Protein AF-A0A3D1PJA9-F1 (afdb_monomer_lite)

Secondary structure (DSSP, 8-state):
--TTTTT--------------EE-SSEEE-SSSPPEEE-S-SEEPPPBTTEEEEEETTEEEEEETTS-EEEEEEEES-HHHHHTT-SEEEEEETTEEEEEETTEEEEEETTTTEEEEEEEEEHHHHHHHHHHS--

Structure (mmCIF, N/CA/C/O backbone):
data_AF-A0A3D1PJA9-F1
#
_entry.id   AF-A0A3D1PJA9-F1
#
loop_
_atom_site.group_PDB
_atom_site.id
_atom_site.type_symbol
_atom_site.label_atom_id
_atom_site.label_alt_id
_atom_site.label_comp_id
_atom_site.label_asym_id
_atom_site.label_entity_id
_atom_site.label_seq_id
_atom_site.pdbx_PDB_ins_code
_atom_site.Cartn_x
_atom_site.Cartn_y
_atom_site.Cartn_z
_atom_site.occupancy
_atom_site.B_iso_or_equiv
_atom_site.auth_seq_id
_atom_site.auth_comp_id
_atom_site.auth_asym_id
_atom_site.auth_atom_id
_atom_site.pdbx_PDB_model_num
ATOM 1 N N . MET A 1 1 ? -8.721 -7.401 -16.645 1.00 40.88 1 MET A N 1
ATOM 2 C CA . MET A 1 1 ? -8.285 -6.393 -15.662 1.00 40.88 1 MET A CA 1
ATOM 3 C C . MET A 1 1 ? -8.198 -5.062 -16.400 1.00 40.88 1 MET A C 1
ATOM 5 O O . MET A 1 1 ? -7.504 -4.973 -17.395 1.00 40.88 1 MET A O 1
ATOM 9 N N . ASN A 1 2 ? -9.025 -4.069 -16.068 1.00 29.03 2 ASN A N 1
ATOM 10 C CA . ASN A 1 2 ? -9.212 -2.916 -16.962 1.00 29.03 2 ASN A CA 1
ATOM 11 C C . ASN A 1 2 ? -8.138 -1.840 -16.690 1.00 29.03 2 ASN A C 1
ATOM 13 O O . ASN A 1 2 ? -8.396 -0.885 -15.961 1.00 29.03 2 ASN A O 1
ATOM 17 N N . MET A 1 3 ? -6.946 -1.991 -17.289 1.00 35.50 3 MET A N 1
ATOM 18 C CA . MET A 1 3 ? -5.776 -1.101 -17.108 1.00 35.50 3 MET A CA 1
ATOM 19 C C . MET A 1 3 ? -6.031 0.356 -17.533 1.00 35.50 3 MET A C 1
ATOM 21 O O . MET A 1 3 ? -5.228 1.245 -17.265 1.00 35.50 3 MET A O 1
ATOM 25 N N . SER A 1 4 ? -7.167 0.624 -18.179 1.00 41.53 4 SER A N 1
ATOM 26 C CA . SER A 1 4 ? -7.608 1.957 -18.591 1.00 41.53 4 SER A CA 1
ATOM 27 C C . SER A 1 4 ? -7.846 2.926 -17.420 1.00 41.53 4 SER A C 1
ATOM 29 O O . SER A 1 4 ? -7.789 4.142 -17.623 1.00 41.53 4 SER A O 1
ATOM 31 N N . ARG A 1 5 ? -8.059 2.430 -16.189 1.00 39.53 5 ARG A N 1
ATOM 32 C CA . ARG A 1 5 ? -8.140 3.285 -14.986 1.00 39.53 5 ARG A CA 1
ATOM 33 C C . ARG A 1 5 ? -6.781 3.860 -14.577 1.00 39.53 5 ARG A C 1
ATOM 35 O O . ARG A 1 5 ? -6.721 5.061 -14.336 1.00 39.53 5 ARG A O 1
ATOM 42 N N . LEU A 1 6 ? -5.715 3.060 -14.661 1.00 40.00 6 LEU A N 1
ATOM 43 C CA . LEU A 1 6 ? -4.335 3.462 -14.337 1.00 40.00 6 LEU A CA 1
ATOM 44 C C . LEU A 1 6 ? -3.770 4.535 -15.290 1.00 40.00 6 LEU A C 1
ATOM 46 O O . LEU A 1 6 ? -2.761 5.174 -15.015 1.00 40.00 6 LEU A O 1
ATOM 50 N N . THR A 1 7 ? -4.391 4.738 -16.458 1.00 33.28 7 THR A N 1
ATOM 51 C CA . THR A 1 7 ? -3.926 5.720 -17.454 1.00 33.28 7 THR A CA 1
ATOM 52 C C . THR A 1 7 ? -4.602 7.092 -17.362 1.00 33.28 7 THR A C 1
ATOM 54 O O . THR A 1 7 ? -4.177 8.021 -18.049 1.00 33.28 7 THR A O 1
ATOM 57 N N . ASN A 1 8 ? -5.635 7.258 -16.528 1.00 33.97 8 ASN A N 1
ATOM 58 C CA . ASN A 1 8 ? -6.446 8.480 -16.467 1.00 33.97 8 ASN A CA 1
ATOM 59 C C . ASN A 1 8 ? -6.126 9.343 -15.229 1.00 33.97 8 ASN A C 1
ATOM 61 O O . ASN A 1 8 ? -6.963 9.543 -14.356 1.00 33.97 8 ASN A O 1
ATOM 65 N N . PHE A 1 9 ? -4.931 9.939 -15.212 1.00 34.75 9 PHE A N 1
ATOM 66 C CA . PHE A 1 9 ? -4.403 10.846 -14.172 1.00 34.75 9 PHE A CA 1
ATOM 67 C C . PHE A 1 9 ? -5.116 12.215 -14.018 1.00 34.75 9 PHE A C 1
ATOM 69 O O . PHE A 1 9 ? -4.587 13.116 -13.369 1.00 34.75 9 PHE A O 1
ATOM 76 N N . ASN A 1 10 ? -6.308 12.418 -14.589 1.00 33.12 10 ASN A N 1
ATOM 77 C CA . ASN A 1 10 ? -6.982 13.721 -14.562 1.00 33.12 10 ASN A CA 1
ATOM 78 C C . ASN A 1 10 ? -8.215 13.719 -13.651 1.00 33.12 10 ASN A C 1
ATOM 80 O O . ASN A 1 10 ? -9.308 13.311 -14.047 1.00 33.12 10 ASN A O 1
ATOM 84 N N . ASN A 1 11 ? -8.014 14.247 -12.439 1.00 38.25 11 ASN A N 1
ATOM 85 C CA . ASN A 1 11 ? -9.040 14.585 -11.455 1.00 38.25 11 ASN A CA 1
ATOM 86 C C . ASN A 1 11 ? -10.203 15.364 -12.091 1.00 38.25 11 ASN A C 1
ATOM 88 O O . ASN A 1 11 ? -10.056 16.524 -12.481 1.00 38.25 11 ASN A O 1
ATOM 92 N N . LYS A 1 12 ? -11.390 14.755 -12.114 1.00 43.69 12 LYS A N 1
ATOM 93 C CA . LYS A 1 12 ? -12.660 15.480 -12.125 1.00 43.69 12 LYS A CA 1
ATOM 94 C C . LYS A 1 12 ? -13.221 15.440 -10.713 1.00 43.69 12 LYS A C 1
ATOM 96 O O . LYS A 1 12 ? -13.622 14.377 -10.267 1.00 43.69 12 LYS A O 1
ATOM 101 N N . GLU A 1 13 ? -13.211 16.593 -10.049 1.00 41.94 13 GLU A N 1
ATOM 102 C CA . GLU A 1 13 ? -14.355 17.210 -9.354 1.00 41.94 13 GLU A CA 1
ATOM 103 C C . GLU A 1 13 ? -13.856 18.275 -8.364 1.00 41.94 13 GLU A C 1
ATOM 105 O O . GLU A 1 13 ? -13.008 18.034 -7.510 1.00 41.94 13 GLU A O 1
ATOM 110 N N . GLY A 1 14 ? -14.363 19.499 -8.532 1.00 39.00 14 GLY A N 1
ATOM 111 C CA . GLY A 1 14 ? -13.912 20.728 -7.873 1.00 39.00 14 GLY A CA 1
ATOM 112 C C . GLY A 1 14 ? -14.362 20.908 -6.422 1.00 39.00 14 GLY A C 1
ATOM 113 O O . GLY A 1 14 ? -14.641 22.036 -6.025 1.00 39.00 14 GLY A O 1
ATOM 114 N N . ASN A 1 15 ? -14.412 19.843 -5.624 1.00 39.16 15 ASN A N 1
ATOM 115 C CA . ASN A 1 15 ? -14.509 19.978 -4.173 1.00 39.16 15 ASN A CA 1
ATOM 116 C C . ASN A 1 15 ? -13.089 20.051 -3.613 1.00 39.16 15 ASN A C 1
ATOM 118 O O . ASN A 1 15 ? -12.363 19.057 -3.624 1.00 39.16 15 ASN A O 1
ATOM 122 N N . LYS A 1 16 ? -12.669 21.231 -3.135 1.00 45.44 16 LYS A N 1
ATOM 123 C CA . LYS A 1 16 ? -11.441 21.340 -2.337 1.00 45.44 16 LYS A CA 1
ATOM 124 C C . LYS A 1 16 ? -11.597 20.411 -1.134 1.00 45.44 16 LYS A C 1
ATOM 126 O O . LYS A 1 16 ? -12.406 20.678 -0.250 1.00 45.44 16 LYS A O 1
ATOM 131 N N . MET A 1 17 ? -10.868 19.296 -1.146 1.00 44.62 17 MET A N 1
ATOM 132 C CA . MET A 1 17 ? -10.814 18.385 -0.008 1.00 44.62 17 MET A CA 1
ATOM 133 C C . MET A 1 17 ? -10.268 19.151 1.205 1.00 44.62 17 MET A C 1
ATOM 135 O O . MET A 1 17 ? -9.337 19.941 1.024 1.00 44.62 17 MET A O 1
ATOM 139 N N . PRO A 1 18 ? -10.818 18.940 2.412 1.00 53.22 18 PRO A N 1
ATOM 140 C CA . PRO A 1 18 ? -10.305 19.583 3.616 1.00 53.22 18 PRO A CA 1
ATOM 141 C C . PRO A 1 18 ? -8.821 19.240 3.838 1.00 53.22 18 PRO A C 1
ATOM 143 O O . PRO A 1 18 ? -8.377 18.122 3.551 1.00 53.22 18 PRO A O 1
ATOM 146 N N . GLU A 1 19 ? -8.045 20.220 4.302 1.00 53.66 19 GLU A N 1
ATOM 147 C CA . GLU A 1 19 ? -6.602 20.093 4.519 1.00 53.66 19 GLU A CA 1
ATOM 148 C C . GLU A 1 19 ? -6.313 19.476 5.887 1.00 53.66 19 GLU A C 1
ATOM 150 O O . GLU A 1 19 ? -6.450 20.123 6.918 1.00 53.66 19 GLU A O 1
ATOM 155 N N . ILE A 1 20 ? -5.862 18.221 5.912 1.00 55.88 20 ILE A N 1
ATOM 156 C CA . ILE A 1 20 ? -5.534 17.557 7.177 1.00 55.88 20 ILE A CA 1
ATOM 157 C C . ILE A 1 20 ? -4.340 18.229 7.846 1.00 55.88 20 ILE A C 1
ATOM 159 O O . ILE A 1 20 ? -3.249 18.279 7.281 1.00 55.88 20 ILE A O 1
ATOM 163 N N . ILE A 1 21 ? -4.548 18.691 9.079 1.00 54.25 21 ILE A N 1
ATOM 164 C CA . ILE A 1 21 ? -3.536 19.427 9.853 1.00 54.25 21 ILE A CA 1
ATOM 165 C C . ILE A 1 21 ? -2.816 18.518 10.844 1.00 54.25 21 ILE A C 1
ATOM 167 O O . ILE A 1 21 ? -1.666 18.766 11.200 1.00 54.25 21 ILE A O 1
ATOM 171 N N . GLN A 1 22 ? -3.475 17.454 11.305 1.00 55.31 22 GLN A N 1
ATOM 172 C CA . GLN A 1 22 ? -2.894 16.553 12.292 1.00 55.31 22 GLN A CA 1
ATOM 173 C C . GLN A 1 22 ? -3.378 15.120 12.092 1.00 55.31 22 GLN A C 1
ATOM 175 O O . GLN A 1 22 ? -4.570 14.877 11.915 1.00 55.31 22 GLN A O 1
ATOM 180 N N . ILE A 1 23 ? -2.448 14.171 12.186 1.00 60.56 23 ILE A N 1
ATOM 181 C CA . ILE A 1 23 ? -2.735 12.738 12.232 1.00 60.56 23 ILE A CA 1
ATOM 182 C C . ILE A 1 23 ? -2.275 12.226 13.590 1.00 60.56 23 ILE A C 1
ATOM 184 O O . ILE A 1 23 ? -1.148 12.473 14.016 1.00 60.56 23 ILE A O 1
ATOM 188 N N . THR A 1 24 ? -3.159 11.521 14.276 1.00 63.84 24 THR A N 1
ATOM 189 C CA . THR A 1 24 ? -2.828 10.734 15.463 1.00 63.84 24 THR A CA 1
ATOM 190 C C . THR A 1 24 ? -2.946 9.256 15.120 1.00 63.84 24 THR A C 1
ATOM 192 O O . THR A 1 24 ? -3.426 8.896 14.046 1.00 63.84 24 THR A O 1
ATOM 195 N N . LYS A 1 25 ? -2.553 8.383 16.053 1.00 63.22 25 LYS A N 1
ATOM 196 C CA . LYS A 1 25 ? -2.621 6.930 15.862 1.00 63.22 25 LYS A CA 1
ATOM 197 C C . LYS A 1 25 ? -4.011 6.431 15.436 1.00 63.22 25 LYS A C 1
ATOM 199 O O . LYS A 1 25 ? -4.075 5.379 14.824 1.00 63.22 25 LYS A O 1
ATOM 204 N N . LEU A 1 26 ? -5.100 7.140 15.757 1.00 67.94 26 LEU A N 1
ATOM 205 C CA . LEU A 1 26 ? -6.475 6.688 15.491 1.00 67.94 26 LEU A CA 1
ATOM 206 C C . LEU A 1 26 ? -7.432 7.792 15.013 1.00 67.94 26 LEU A C 1
ATOM 208 O O . LEU A 1 26 ? -8.626 7.543 14.897 1.00 67.94 26 LEU A O 1
ATOM 212 N N . ALA A 1 27 ? -6.956 9.005 14.735 1.00 62.38 27 ALA A N 1
ATOM 213 C CA . ALA A 1 27 ? -7.821 10.095 14.284 1.00 62.38 27 ALA A CA 1
ATOM 214 C C . ALA A 1 27 ? -7.083 11.079 13.376 1.00 62.38 27 ALA A C 1
ATOM 216 O O . ALA A 1 27 ? -5.887 11.326 13.562 1.00 62.38 27 ALA A O 1
ATOM 217 N N . ILE A 1 28 ? -7.819 11.675 12.439 1.00 66.38 28 ILE A N 1
ATOM 218 C CA . ILE A 1 28 ? -7.345 12.764 11.576 1.00 66.38 28 ILE A CA 1
ATOM 219 C C . ILE A 1 28 ? -8.093 14.059 11.907 1.00 66.38 28 ILE A C 1
ATOM 221 O O . ILE A 1 28 ? -9.304 14.043 12.134 1.00 66.38 28 ILE A O 1
ATOM 225 N N . ARG A 1 29 ? -7.372 15.183 11.929 1.00 66.56 29 ARG A N 1
ATOM 226 C CA . ARG A 1 29 ? -7.941 16.528 12.069 1.00 66.56 29 ARG A CA 1
ATOM 227 C C . ARG A 1 29 ? -7.985 17.207 10.708 1.00 66.56 29 ARG A C 1
ATOM 229 O O . ARG A 1 29 ? -6.945 17.318 10.064 1.00 66.56 29 ARG A O 1
ATOM 236 N N . LEU A 1 30 ? -9.170 17.652 10.296 1.00 65.19 30 LEU A N 1
ATOM 237 C CA . LEU A 1 30 ? -9.455 18.111 8.932 1.00 65.19 30 LEU A CA 1
ATOM 238 C C . LEU A 1 30 ? -9.179 19.601 8.657 1.00 65.19 30 LEU A C 1
ATOM 240 O O . LEU A 1 30 ? -9.098 19.950 7.487 1.00 65.19 30 LEU A O 1
ATOM 244 N N . ASP A 1 31 ? -9.062 20.456 9.682 1.00 65.06 31 ASP A N 1
ATOM 245 C CA . ASP A 1 31 ? -8.636 21.866 9.579 1.00 65.06 31 ASP A CA 1
ATOM 246 C C . ASP A 1 31 ? -8.258 22.444 10.977 1.00 65.06 31 ASP A C 1
ATOM 248 O O . ASP A 1 31 ? -8.146 21.688 11.949 1.00 65.06 31 ASP A O 1
ATOM 252 N N . GLU A 1 32 ? -7.977 23.755 11.098 1.00 63.56 32 GLU A N 1
ATOM 253 C CA . GLU A 1 32 ? -7.537 24.401 12.359 1.00 63.56 32 GLU A CA 1
ATOM 254 C C . GLU A 1 32 ? -8.672 24.503 13.386 1.00 63.56 32 GLU A C 1
ATOM 256 O O . GLU A 1 32 ? -8.422 24.556 14.590 1.00 63.56 32 GLU A O 1
ATOM 261 N N . THR A 1 33 ? -9.914 24.477 12.908 1.00 64.06 33 THR A N 1
ATOM 262 C CA . THR A 1 33 ? -11.148 24.450 13.701 1.00 64.06 33 THR A CA 1
ATOM 263 C C . THR A 1 33 ? -11.755 23.047 13.813 1.00 64.06 33 THR A C 1
ATOM 265 O O . THR A 1 33 ? -12.710 22.841 14.558 1.00 64.06 33 THR A O 1
ATOM 268 N N . GLY A 1 34 ? -11.215 22.097 13.049 1.00 64.62 34 GLY A N 1
ATOM 269 C CA . GLY A 1 34 ? -11.925 20.915 12.595 1.00 64.62 34 GLY A CA 1
ATOM 270 C C . GLY A 1 34 ? -12.053 19.835 13.652 1.00 64.62 34 GLY A C 1
ATOM 271 O O . GLY A 1 34 ? -11.150 19.603 14.460 1.00 64.62 34 GLY A O 1
ATOM 272 N N . GLU A 1 35 ? -13.179 19.127 13.595 1.00 66.44 35 GLU A N 1
ATOM 273 C CA . GLU A 1 35 ? -13.450 17.974 14.445 1.00 66.44 35 GLU A CA 1
ATOM 274 C C . GLU A 1 35 ? -12.427 16.856 14.204 1.00 66.44 35 GLU A C 1
ATOM 276 O O . GLU A 1 35 ? -12.027 16.559 13.071 1.00 66.44 35 GLU A O 1
ATOM 281 N N . LEU A 1 36 ? -12.007 16.214 15.295 1.00 66.44 36 LEU A N 1
ATOM 282 C CA . LEU A 1 36 ? -11.257 14.968 15.231 1.00 66.44 36 LEU A CA 1
ATOM 283 C C . LEU A 1 36 ? -12.184 13.881 14.694 1.00 66.44 36 LEU A C 1
ATOM 285 O O . LEU A 1 36 ? -13.165 13.520 15.341 1.00 66.44 36 LEU A O 1
ATOM 289 N N . LYS A 1 37 ? -11.853 13.336 13.523 1.00 69.12 37 LYS A N 1
ATOM 290 C CA . LYS A 1 37 ? -12.559 12.180 12.985 1.00 69.12 37 LYS A CA 1
ATOM 291 C C . LYS A 1 37 ? -11.825 10.914 13.389 1.00 69.12 37 LYS A C 1
ATOM 293 O O . LYS A 1 37 ? -10.692 10.694 12.953 1.00 69.12 37 LYS A O 1
ATOM 298 N N . GLU A 1 38 ? -12.481 10.092 14.203 1.00 71.69 38 GLU A N 1
ATOM 299 C CA . GLU A 1 38 ? -11.993 8.754 14.524 1.00 71.69 38 GLU A CA 1
ATOM 300 C C . GLU A 1 38 ? -11.887 7.914 13.251 1.00 71.69 38 GLU A C 1
ATOM 302 O O . GLU A 1 38 ? -12.782 7.885 12.398 1.00 71.69 38 GLU A O 1
ATOM 307 N N . LEU A 1 39 ? -10.753 7.241 13.118 1.00 74.75 39 LEU A N 1
ATOM 308 C CA . LEU A 1 39 ? -10.517 6.277 12.066 1.00 74.75 39 LEU A CA 1
ATOM 309 C C . LEU A 1 39 ? -11.134 4.938 12.480 1.00 74.75 39 LEU A C 1
ATOM 311 O O . LEU A 1 39 ? -11.019 4.537 13.636 1.00 74.75 39 LEU A O 1
ATOM 315 N N . PRO A 1 40 ? -11.739 4.187 11.547 1.00 80.88 40 PRO A N 1
ATOM 316 C CA . PRO A 1 40 ? -12.416 2.931 11.859 1.00 80.88 40 PRO A CA 1
ATOM 317 C C . PRO A 1 40 ? -11.449 1.759 12.127 1.00 80.88 40 PRO A C 1
ATOM 319 O O . PRO A 1 40 ? -11.865 0.604 11.986 1.00 80.88 40 PRO A O 1
ATOM 322 N N . TYR A 1 41 ? -10.188 2.038 12.468 1.00 85.56 41 TYR A N 1
ATOM 323 C CA . TYR A 1 41 ? -9.084 1.085 12.612 1.00 85.56 41 TYR A CA 1
ATOM 324 C C . TYR A 1 41 ? -8.730 0.873 14.088 1.00 85.56 41 TYR A C 1
ATOM 326 O O . TYR A 1 41 ? -8.945 1.749 14.915 1.00 85.56 41 TYR A O 1
ATOM 334 N N . GLU A 1 42 ? -8.168 -0.285 14.421 1.00 88.19 42 GLU A N 1
ATOM 335 C CA . GLU A 1 42 ? -7.686 -0.599 15.775 1.00 88.19 42 GLU A CA 1
ATOM 336 C C . GLU A 1 42 ? -6.242 -0.137 15.986 1.00 88.19 42 GLU A C 1
ATOM 338 O O . GLU A 1 42 ? -5.831 0.192 17.101 1.00 88.19 42 GLU A O 1
ATOM 343 N N . TYR A 1 43 ? -5.457 -0.113 14.910 1.00 84.31 43 TYR A N 1
ATOM 344 C CA . TYR A 1 43 ? -4.091 0.381 14.925 1.00 84.31 43 TYR A CA 1
ATOM 345 C C . TYR A 1 43 ? -3.691 0.970 13.576 1.00 84.31 43 TYR A C 1
ATOM 347 O O . TYR A 1 43 ? -4.228 0.621 12.523 1.00 84.31 43 TYR A O 1
ATOM 355 N N . VAL A 1 44 ? -2.698 1.850 13.640 1.00 86.56 44 VAL A N 1
ATOM 356 C CA . VAL A 1 44 ? -2.037 2.475 12.498 1.00 86.56 44 VAL A CA 1
ATOM 357 C C . VAL A 1 44 ? -0.534 2.400 12.755 1.00 86.56 44 VAL A C 1
ATOM 359 O O . VAL A 1 44 ? -0.084 2.680 13.872 1.00 86.56 44 VAL A O 1
ATOM 362 N N . TYR A 1 45 ? 0.218 1.964 11.749 1.00 85.94 45 TYR A N 1
ATOM 363 C CA . TYR A 1 45 ? 1.678 1.959 11.759 1.00 85.94 45 TYR A CA 1
ATOM 364 C C . TYR A 1 45 ? 2.238 3.365 11.503 1.00 85.94 45 TYR A C 1
ATOM 366 O O . TYR A 1 45 ? 1.517 4.308 11.167 1.00 85.94 45 TYR A O 1
ATOM 374 N N . GLU A 1 46 ? 3.547 3.525 11.670 1.00 85.12 46 GLU A N 1
ATOM 375 C CA . GLU A 1 46 ? 4.227 4.757 11.276 1.00 85.12 46 GLU A CA 1
ATOM 376 C C . GLU A 1 46 ? 4.170 4.947 9.757 1.00 85.12 46 GLU A C 1
ATOM 378 O O . GLU A 1 46 ? 4.122 3.985 8.990 1.00 85.12 46 GLU A O 1
ATOM 383 N N . PHE A 1 47 ? 4.165 6.203 9.318 1.00 85.69 47 PHE A N 1
ATOM 384 C CA . PHE A 1 47 ? 4.210 6.509 7.895 1.00 85.69 47 PHE A CA 1
ATOM 385 C C . PHE A 1 47 ? 5.559 6.125 7.296 1.00 85.69 47 PHE A C 1
ATOM 387 O O . PHE A 1 47 ? 6.615 6.419 7.858 1.00 85.69 47 PHE A O 1
ATOM 394 N N . HIS A 1 48 ? 5.502 5.520 6.117 1.00 86.69 48 HIS A N 1
ATOM 395 C CA . HIS A 1 48 ? 6.650 5.222 5.282 1.00 86.69 48 HIS A CA 1
ATOM 396 C C . HIS A 1 48 ? 6.436 5.892 3.921 1.00 86.69 48 HIS A C 1
ATOM 398 O O . HIS A 1 48 ? 5.502 5.561 3.191 1.00 86.69 48 HIS A O 1
ATOM 404 N N . GLY A 1 49 ? 7.236 6.929 3.658 1.00 87.56 49 GLY A N 1
ATOM 405 C CA . GLY A 1 49 ? 7.022 7.879 2.564 1.00 87.56 49 GLY A CA 1
ATOM 406 C C . GLY A 1 49 ? 5.594 8.422 2.527 1.00 87.56 49 GLY A C 1
ATOM 407 O O . GLY A 1 49 ? 5.210 9.191 3.409 1.00 87.56 49 GLY A O 1
ATOM 408 N N . ASN A 1 50 ? 4.811 8.059 1.508 1.00 89.81 50 ASN A N 1
ATOM 409 C CA . ASN A 1 50 ? 3.461 8.600 1.309 1.00 89.81 50 ASN A CA 1
ATOM 410 C C . ASN A 1 50 ? 2.307 7.737 1.859 1.00 89.81 50 ASN A C 1
ATOM 412 O O . ASN A 1 50 ? 1.147 8.154 1.752 1.00 89.81 50 ASN A O 1
ATOM 416 N N . PHE A 1 51 ? 2.594 6.574 2.449 1.00 91.25 51 PHE A N 1
ATOM 417 C CA . PHE A 1 51 ? 1.578 5.631 2.916 1.00 91.25 51 PHE A CA 1
ATOM 418 C C . 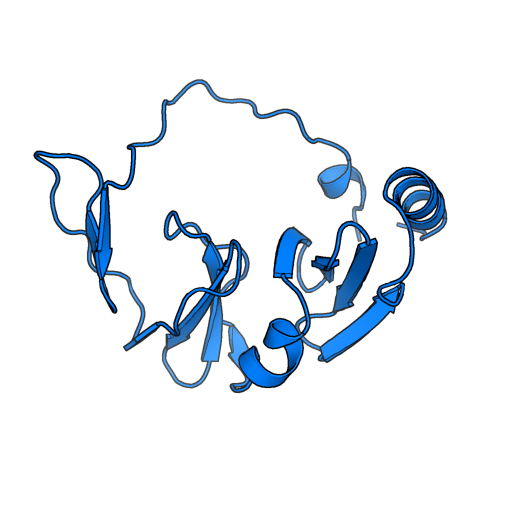PHE A 1 51 ? 1.838 5.134 4.342 1.00 91.25 51 PHE A C 1
ATOM 420 O O . PHE A 1 51 ? 2.925 5.270 4.897 1.00 91.25 51 PHE A O 1
ATOM 427 N N . THR A 1 52 ? 0.811 4.554 4.953 1.00 91.50 52 THR A N 1
ATOM 428 C CA . THR A 1 52 ? 0.933 3.753 6.172 1.00 91.50 52 THR A CA 1
ATOM 429 C C . THR A 1 52 ? -0.011 2.559 6.107 1.00 91.50 52 THR A C 1
ATOM 431 O O . THR A 1 52 ? -0.925 2.503 5.277 1.00 91.50 52 THR A O 1
ATOM 434 N N . ILE A 1 53 ? 0.221 1.598 6.993 1.00 92.31 53 ILE A N 1
ATOM 435 C CA . ILE A 1 53 ? -0.595 0.404 7.151 1.00 92.31 53 ILE A CA 1
ATOM 436 C C . ILE A 1 53 ? -1.521 0.595 8.339 1.00 92.31 53 ILE A C 1
ATOM 438 O O . ILE A 1 53 ? -1.117 1.034 9.416 1.00 92.31 53 ILE A O 1
ATOM 442 N N . VAL A 1 54 ? -2.776 0.230 8.136 1.00 92.56 54 VAL A N 1
ATOM 443 C CA . VAL A 1 54 ? -3.814 0.252 9.163 1.00 92.56 54 VAL A CA 1
ATOM 444 C C . VAL A 1 54 ? -4.363 -1.143 9.345 1.00 92.56 54 VAL A C 1
ATOM 446 O O . VAL A 1 54 ? -4.377 -1.917 8.391 1.00 92.56 54 VAL A O 1
ATOM 449 N N . GLY A 1 55 ? -4.834 -1.468 10.543 1.00 91.69 55 GLY A N 1
ATOM 450 C CA . GLY A 1 55 ? -5.399 -2.785 10.798 1.00 91.69 55 GLY A CA 1
ATOM 451 C C . GLY A 1 55 ? -6.653 -2.778 11.649 1.00 91.69 55 GLY A C 1
ATOM 452 O O . GLY A 1 55 ? -6.892 -1.874 12.453 1.00 91.69 55 GLY A O 1
ATOM 453 N N . LYS A 1 56 ? -7.473 -3.802 11.422 1.00 90.62 56 LYS A N 1
ATOM 454 C CA . LYS A 1 56 ? -8.734 -4.078 12.114 1.00 90.62 56 LYS A CA 1
ATOM 455 C C . LYS A 1 56 ? -9.059 -5.562 11.979 1.00 90.62 56 LYS A C 1
ATOM 457 O O . LYS A 1 56 ? -8.918 -6.093 10.879 1.00 90.62 56 LYS A O 1
ATOM 462 N N . ASN A 1 57 ? -9.537 -6.219 13.039 1.00 90.19 57 ASN A N 1
ATOM 463 C CA . ASN A 1 57 ? -9.966 -7.627 12.996 1.00 90.19 57 ASN A CA 1
ATOM 464 C C . ASN A 1 57 ? -8.945 -8.561 12.311 1.00 90.19 57 ASN A C 1
ATOM 466 O O . ASN A 1 57 ? -9.293 -9.348 11.434 1.00 90.19 57 ASN A O 1
ATOM 470 N N . GLU A 1 58 ? -7.665 -8.422 12.661 1.00 89.69 58 GLU A N 1
ATOM 471 C CA . GLU A 1 58 ? -6.547 -9.198 12.089 1.00 89.69 58 GLU A CA 1
ATOM 472 C C . GLU A 1 5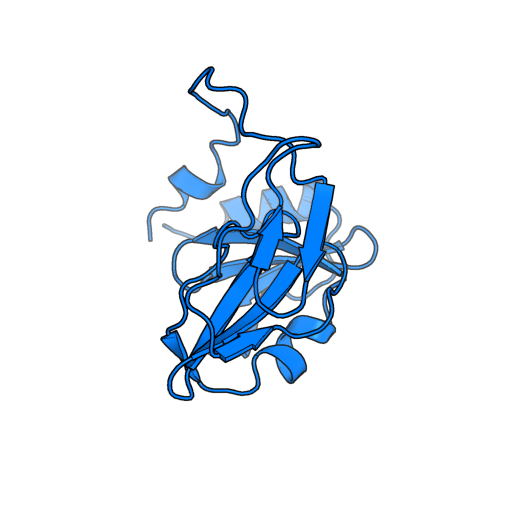8 ? -6.260 -9.009 10.593 1.00 89.69 58 GLU A C 1
ATOM 474 O O . GLU A 1 58 ? -5.362 -9.655 10.051 1.00 89.69 58 GLU A O 1
ATOM 479 N N . CYS A 1 59 ? -6.969 -8.093 9.946 1.00 93.75 59 CYS A N 1
ATOM 480 C CA . CYS A 1 59 ? -6.717 -7.686 8.578 1.00 93.75 59 CYS A CA 1
ATOM 481 C C . CYS A 1 59 ? -5.999 -6.338 8.551 1.00 93.75 59 CYS A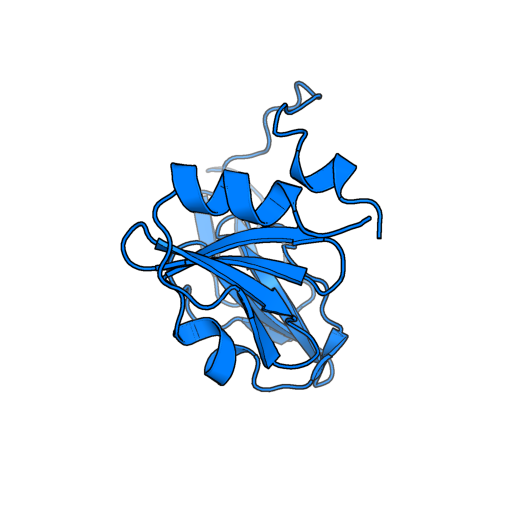 C 1
ATOM 483 O O . CYS A 1 59 ? -6.122 -5.522 9.466 1.00 93.75 59 CYS A O 1
ATOM 485 N N . GLU A 1 60 ? -5.283 -6.099 7.463 1.00 95.12 60 GLU A N 1
ATOM 486 C CA . GLU A 1 60 ? -4.543 -4.883 7.181 1.00 95.12 60 GLU A CA 1
ATOM 487 C C . GLU A 1 60 ? -5.011 -4.253 5.870 1.00 95.12 60 GLU A C 1
ATOM 489 O O . GLU A 1 60 ? -5.466 -4.929 4.941 1.00 95.12 60 GLU A O 1
ATOM 494 N N . GLY A 1 61 ? -4.918 -2.931 5.823 1.00 93.75 61 GLY A N 1
ATOM 495 C CA . GLY A 1 61 ? -5.156 -2.087 4.663 1.00 93.75 61 GLY A CA 1
ATOM 496 C C . GLY A 1 61 ? -4.104 -0.989 4.595 1.00 93.75 61 GLY A C 1
ATOM 497 O O . GLY A 1 61 ? -3.194 -0.920 5.424 1.00 93.75 61 GLY A O 1
ATOM 498 N N . ILE A 1 62 ? -4.224 -0.129 3.595 1.00 93.50 62 ILE A N 1
ATOM 499 C CA . ILE A 1 62 ? -3.236 0.903 3.296 1.00 93.50 62 ILE A CA 1
ATOM 500 C C . ILE A 1 62 ? -3.969 2.231 3.168 1.00 93.50 62 ILE A C 1
ATOM 502 O O . ILE A 1 62 ? -4.961 2.326 2.445 1.00 93.50 62 ILE A O 1
ATOM 506 N N . ILE A 1 63 ? -3.467 3.265 3.835 1.00 89.19 63 ILE A N 1
ATOM 507 C CA . ILE A 1 63 ? -3.954 4.640 3.687 1.00 89.19 63 ILE A C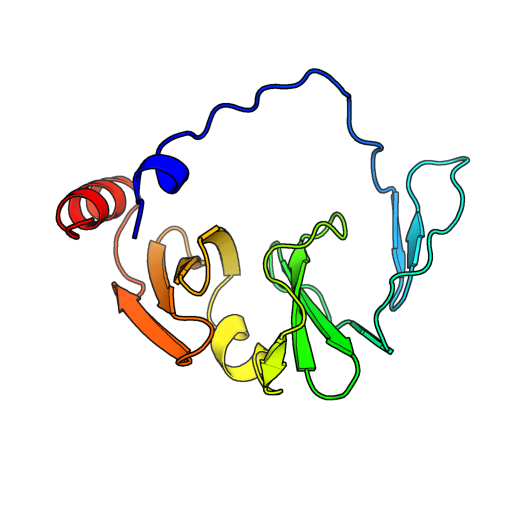A 1
ATOM 508 C C . ILE A 1 63 ? -2.794 5.565 3.325 1.00 89.19 63 ILE A C 1
ATOM 510 O O . ILE A 1 63 ? -1.636 5.269 3.619 1.00 89.19 63 ILE A O 1
ATOM 514 N N . ASN A 1 64 ? -3.097 6.706 2.716 1.00 85.69 64 ASN A N 1
ATOM 515 C CA . ASN A 1 64 ? -2.108 7.763 2.518 1.00 85.69 64 ASN A CA 1
ATOM 516 C C . ASN A 1 64 ? -1.995 8.675 3.751 1.00 85.69 64 ASN A C 1
ATOM 518 O O . ASN A 1 64 ? -2.759 8.567 4.713 1.00 85.69 64 ASN A O 1
ATOM 522 N N . SER A 1 65 ? -1.076 9.642 3.696 1.00 77.44 65 SER A N 1
ATOM 523 C CA . SER A 1 65 ? -0.918 10.693 4.719 1.00 77.44 65 SER A CA 1
ATOM 524 C C . SER A 1 65 ? -2.137 11.600 4.903 1.00 77.44 65 SER A C 1
ATOM 526 O O . SER A 1 65 ? -2.176 12.410 5.816 1.00 77.44 65 SER A O 1
ATOM 528 N N . LYS A 1 66 ? -3.168 11.462 4.074 1.00 75.38 66 LYS A N 1
ATOM 529 C CA . LYS A 1 66 ? -4.453 12.145 4.235 1.00 75.38 66 LYS A CA 1
ATOM 530 C C . LYS A 1 66 ? -5.527 11.228 4.830 1.00 75.38 66 LYS A C 1
ATOM 532 O O . LYS A 1 66 ? -6.706 11.557 4.783 1.00 75.38 66 LYS A O 1
ATOM 537 N N . GLY A 1 67 ? -5.168 10.048 5.333 1.00 75.31 67 GLY A N 1
ATOM 538 C CA . GLY A 1 67 ? -6.145 9.074 5.824 1.00 75.31 67 GLY A CA 1
ATOM 539 C C . GLY A 1 67 ? -7.101 8.550 4.749 1.00 75.31 67 GLY A C 1
ATOM 540 O O . GLY A 1 67 ? -8.102 7.920 5.084 1.00 75.31 67 GLY A O 1
ATOM 541 N N . ILE A 1 68 ? -6.813 8.811 3.470 1.00 81.94 68 ILE A N 1
ATOM 542 C CA . ILE A 1 68 ? -7.584 8.295 2.341 1.00 81.94 68 ILE A CA 1
ATOM 543 C C . ILE A 1 68 ? -7.132 6.859 2.108 1.00 81.94 68 ILE A C 1
ATOM 545 O O . ILE A 1 68 ? -5.931 6.586 2.047 1.00 81.94 68 ILE A O 1
ATOM 549 N N . GLU A 1 69 ? -8.098 5.957 1.977 1.00 86.06 69 GLU A N 1
ATOM 550 C CA . GLU A 1 69 ? -7.851 4.556 1.659 1.00 86.06 69 GLU A CA 1
ATOM 551 C C . GLU A 1 69 ? -7.152 4.427 0.300 1.00 86.06 69 GLU A C 1
ATOM 553 O O . GLU A 1 69 ? -7.668 4.869 -0.724 1.00 86.06 69 GLU A O 1
ATOM 558 N N . ILE A 1 70 ? -5.959 3.833 0.316 1.00 90.12 70 ILE A N 1
ATOM 559 C CA . ILE A 1 70 ? -5.231 3.377 -0.872 1.00 90.12 70 ILE A CA 1
ATOM 560 C C . ILE A 1 70 ? -5.651 1.939 -1.189 1.00 90.12 70 ILE A C 1
ATOM 562 O O . ILE A 1 70 ? -5.869 1.587 -2.345 1.00 90.12 70 ILE A O 1
ATOM 566 N N . ALA A 1 71 ? -5.755 1.097 -0.157 1.00 91.81 71 ALA A N 1
ATOM 567 C CA . ALA A 1 71 ? -6.205 -0.277 -0.285 1.00 91.81 71 ALA A CA 1
ATOM 568 C C . ALA A 1 71 ? -7.038 -0.685 0.943 1.00 91.81 71 ALA A C 1
ATOM 570 O O . ALA A 1 71 ? -6.651 -0.362 2.071 1.00 91.81 71 ALA A O 1
ATOM 571 N N . PRO A 1 72 ? -8.147 -1.419 0.753 1.00 92.50 72 PRO A N 1
ATOM 572 C CA . PRO A 1 72 ? -9.065 -1.754 1.836 1.00 92.50 72 PRO A CA 1
ATOM 573 C C . PRO A 1 72 ? -8.429 -2.673 2.877 1.00 92.50 72 PRO A C 1
ATOM 575 O O . PRO A 1 72 ? -7.518 -3.448 2.575 1.00 92.50 72 PRO A O 1
ATOM 578 N N . VAL A 1 73 ? -8.970 -2.633 4.096 1.00 93.25 73 VAL A N 1
ATOM 579 C CA . VAL A 1 73 ? -8.584 -3.532 5.193 1.00 93.25 73 VAL A CA 1
ATOM 580 C C . VAL A 1 73 ? -9.132 -4.935 4.942 1.00 93.25 73 VAL A C 1
ATOM 582 O O . VAL A 1 73 ? -10.217 -5.289 5.398 1.00 93.25 73 VAL A O 1
ATOM 585 N N . LYS A 1 74 ? -8.390 -5.721 4.164 1.00 94.69 74 LYS A N 1
ATOM 586 C CA . LYS A 1 74 ? -8.753 -7.097 3.781 1.00 94.69 74 LYS A CA 1
ATOM 587 C C . LYS A 1 74 ? -7.559 -8.044 3.677 1.00 94.69 74 LYS A C 1
ATOM 589 O O . LYS A 1 74 ? -7.749 -9.236 3.459 1.00 94.69 74 LYS A O 1
ATOM 594 N N . TYR A 1 75 ? -6.339 -7.518 3.749 1.00 94.06 75 TYR A N 1
ATOM 595 C CA . TYR A 1 75 ? -5.136 -8.316 3.562 1.00 94.06 75 TYR A CA 1
ATOM 596 C C . TYR A 1 75 ? -4.722 -8.951 4.888 1.00 94.06 75 TYR A C 1
ATOM 598 O O . TYR A 1 75 ? -4.899 -8.333 5.935 1.00 94.06 75 TYR A O 1
ATOM 606 N N . PRO A 1 76 ? -4.156 -10.163 4.886 1.00 93.38 76 PRO A N 1
ATOM 607 C CA . PRO A 1 76 ? -3.625 -10.746 6.108 1.00 93.38 76 PRO A CA 1
ATOM 608 C C . PRO A 1 76 ? -2.446 -9.919 6.632 1.00 93.38 76 PRO A C 1
ATOM 610 O O . PRO A 1 76 ? -1.687 -9.341 5.844 1.00 93.38 76 PRO A O 1
ATOM 613 N N . LYS A 1 77 ? -2.274 -9.931 7.958 1.00 92.19 77 LYS A N 1
ATOM 614 C CA . LYS A 1 77 ? -1.184 -9.254 8.674 1.00 92.19 77 LYS A CA 1
ATOM 615 C C . LYS A 1 77 ? 0.198 -9.449 8.052 1.00 92.19 77 LYS A C 1
ATOM 617 O O . LYS A 1 77 ? 0.516 -10.495 7.484 1.00 92.19 77 LYS A O 1
ATOM 622 N N . GLY A 1 78 ? 1.046 -8.441 8.218 1.00 91.88 78 GLY A N 1
ATOM 623 C CA . GLY A 1 78 ? 2.443 -8.439 7.792 1.00 91.88 78 GLY A CA 1
ATOM 624 C C . GLY A 1 78 ? 2.681 -7.676 6.494 1.00 91.88 78 GLY A C 1
ATOM 625 O O . GLY A 1 78 ? 3.742 -7.838 5.897 1.00 91.88 78 GLY A O 1
ATOM 626 N N . LEU A 1 79 ? 1.722 -6.878 6.009 1.00 93.69 79 LEU A N 1
ATOM 627 C CA . LEU A 1 79 ? 1.928 -6.031 4.828 1.00 93.69 79 LEU A CA 1
ATOM 628 C C . LEU A 1 79 ? 3.179 -5.149 4.984 1.00 93.69 79 LEU A C 1
ATOM 630 O O . LEU A 1 79 ? 3.848 -4.863 3.993 1.00 93.69 79 LEU A O 1
ATOM 634 N N . TRP A 1 80 ? 3.531 -4.777 6.221 1.00 92.00 80 TRP A N 1
ATOM 635 C CA . TRP A 1 80 ? 4.700 -3.951 6.529 1.00 92.00 80 TRP A CA 1
ATOM 636 C C . TRP A 1 80 ? 6.009 -4.587 6.063 1.00 92.00 80 TRP A C 1
ATOM 638 O O . TRP A 1 80 ? 6.823 -3.922 5.424 1.00 92.00 80 TRP A O 1
ATOM 648 N N . ASP A 1 81 ? 6.186 -5.887 6.291 1.00 92.94 81 ASP A N 1
ATOM 649 C CA . ASP A 1 81 ? 7.411 -6.607 5.923 1.00 92.94 81 ASP A CA 1
ATOM 650 C C . ASP A 1 81 ? 7.645 -6.612 4.406 1.00 92.94 81 ASP A C 1
ATOM 652 O O . ASP A 1 81 ? 8.781 -6.657 3.937 1.00 92.94 81 ASP A O 1
ATOM 656 N N . PHE A 1 82 ? 6.562 -6.541 3.627 1.00 93.62 82 PHE A N 1
ATOM 657 C CA . PHE A 1 82 ? 6.631 -6.489 2.173 1.00 93.62 82 PHE A CA 1
ATOM 658 C C . PHE A 1 82 ? 6.754 -5.053 1.647 1.00 93.62 82 PHE A C 1
ATOM 660 O O . PHE A 1 82 ? 7.595 -4.780 0.788 1.00 93.62 82 PHE A O 1
ATOM 667 N N . LEU A 1 83 ? 5.934 -4.132 2.160 1.00 94.06 83 LEU A N 1
ATOM 668 C CA . LEU A 1 83 ? 5.802 -2.780 1.615 1.00 94.06 83 LEU A CA 1
ATOM 669 C C . LEU A 1 83 ? 6.869 -1.800 2.113 1.00 94.06 83 LEU A C 1
ATOM 671 O O . LEU A 1 83 ? 7.193 -0.871 1.383 1.00 94.06 83 LEU A O 1
ATOM 675 N N . SER A 1 84 ? 7.484 -2.032 3.278 1.00 92.31 84 SER A N 1
ATOM 676 C CA . SER A 1 84 ? 8.585 -1.200 3.819 1.00 92.31 84 SER A CA 1
ATOM 677 C C . SER A 1 84 ? 9.840 -1.162 2.937 1.00 92.31 84 SER A C 1
ATOM 679 O O . SER A 1 84 ? 10.797 -0.437 3.204 1.00 92.31 84 SER A O 1
ATOM 681 N N . ARG A 1 85 ? 9.868 -1.968 1.871 1.00 91.81 85 ARG A N 1
ATOM 682 C CA . ARG A 1 85 ? 10.917 -1.940 0.856 1.00 91.81 85 ARG A CA 1
ATOM 683 C C . ARG A 1 85 ? 10.761 -0.783 -0.131 1.00 91.81 85 ARG A C 1
ATOM 685 O O . ARG A 1 85 ? 11.746 -0.515 -0.823 1.00 91.81 85 ARG A O 1
ATOM 692 N N . TYR A 1 86 ? 9.592 -0.155 -0.222 1.00 92.94 86 TYR A N 1
ATOM 693 C CA . TYR A 1 86 ? 9.249 0.882 -1.199 1.00 92.94 86 TYR A CA 1
ATOM 694 C C . TYR A 1 86 ? 9.019 2.216 -0.507 1.00 92.94 86 TYR A C 1
ATOM 696 O O . TYR A 1 86 ? 8.351 2.244 0.514 1.00 92.94 86 TYR A O 1
ATOM 704 N N . ASP A 1 87 ? 9.489 3.312 -1.095 1.00 91.75 87 ASP A N 1
ATOM 705 C CA . ASP A 1 87 ? 9.321 4.640 -0.505 1.00 91.75 87 ASP A CA 1
ATOM 706 C C . ASP A 1 87 ? 7.878 5.136 -0.688 1.00 91.75 87 ASP A C 1
ATOM 708 O O . ASP A 1 87 ? 7.284 5.661 0.246 1.00 91.75 87 ASP A O 1
ATOM 712 N N . ASN A 1 88 ? 7.278 4.939 -1.869 1.00 91.25 88 ASN A N 1
ATOM 713 C CA . ASN A 1 88 ? 5.922 5.415 -2.159 1.00 91.25 88 ASN A CA 1
ATOM 714 C C . ASN A 1 88 ? 5.045 4.346 -2.818 1.00 91.25 88 ASN A C 1
ATOM 716 O O . ASN A 1 88 ? 5.520 3.522 -3.603 1.00 91.25 88 ASN A O 1
ATOM 720 N N . ILE A 1 89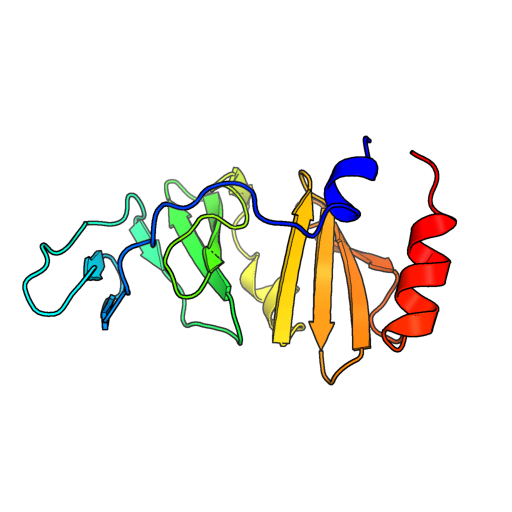 ? 3.737 4.440 -2.574 1.00 91.88 89 ILE A N 1
ATOM 721 C CA . ILE A 1 89 ? 2.695 3.809 -3.392 1.00 91.88 89 ILE A CA 1
ATOM 722 C C . ILE A 1 89 ? 2.042 4.901 -4.232 1.00 91.88 89 ILE A C 1
ATOM 724 O O . ILE A 1 89 ? 1.514 5.877 -3.699 1.00 91.88 89 ILE A O 1
ATOM 728 N N . ILE A 1 90 ? 2.097 4.753 -5.551 1.00 88.88 90 ILE A N 1
ATOM 729 C CA . ILE A 1 90 ? 1.598 5.762 -6.492 1.00 88.88 90 ILE A CA 1
ATOM 730 C C . ILE A 1 90 ? 0.118 5.541 -6.768 1.00 88.88 90 ILE A C 1
ATOM 732 O O . ILE A 1 90 ? -0.677 6.473 -6.686 1.00 88.88 90 ILE A O 1
ATOM 736 N N . GLU A 1 91 ? -0.247 4.303 -7.088 1.00 85.81 91 GLU A N 1
ATOM 737 C CA . GLU A 1 91 ? -1.603 3.933 -7.471 1.00 85.81 91 GLU A CA 1
ATOM 738 C C . GLU A 1 91 ? -1.862 2.465 -7.145 1.00 85.81 91 GLU A C 1
ATOM 740 O O . GLU A 1 91 ? -0.934 1.651 -7.157 1.00 85.81 91 GLU A O 1
ATOM 745 N N . VAL A 1 92 ? -3.123 2.133 -6.867 1.00 87.44 92 VAL A N 1
ATOM 746 C CA . VAL A 1 92 ? -3.589 0.765 -6.640 1.00 87.44 92 VAL A CA 1
ATOM 747 C C . VAL A 1 92 ? -4.856 0.511 -7.451 1.00 87.44 92 VAL A C 1
ATOM 749 O O . VAL A 1 92 ? -5.831 1.248 -7.328 1.00 87.44 92 VAL A O 1
ATOM 752 N N . ASP A 1 93 ? -4.860 -0.566 -8.237 1.00 87.00 93 ASP A N 1
ATOM 753 C CA . ASP A 1 93 ? -6.050 -1.114 -8.893 1.00 87.00 93 ASP A CA 1
ATOM 754 C C . ASP A 1 93 ? -6.263 -2.567 -8.447 1.00 87.00 93 ASP A C 1
ATOM 756 O O . ASP A 1 93 ? -5.513 -3.490 -8.788 1.00 87.00 93 ASP A O 1
ATOM 760 N N . GLY A 1 94 ? -7.286 -2.775 -7.617 1.00 89.56 94 GLY A N 1
ATOM 761 C CA . GLY A 1 94 ? -7.555 -4.064 -6.989 1.00 89.56 94 GLY A CA 1
ATOM 762 C C . GLY A 1 94 ? -6.431 -4.486 -6.039 1.00 89.56 94 GLY A C 1
ATOM 763 O O . GLY A 1 94 ? -6.267 -3.900 -4.972 1.00 89.56 94 GLY A O 1
ATOM 764 N N . ASN A 1 95 ? -5.693 -5.534 -6.411 1.00 92.94 95 ASN A N 1
ATOM 765 C CA . ASN A 1 95 ? -4.554 -6.048 -5.640 1.00 92.94 95 ASN A CA 1
ATOM 766 C C . ASN A 1 95 ? -3.208 -5.634 -6.254 1.00 92.94 95 ASN A C 1
ATOM 768 O O . ASN A 1 95 ? -2.169 -6.069 -5.767 1.00 92.94 95 ASN A O 1
ATOM 772 N N . ILE A 1 96 ? -3.211 -4.847 -7.332 1.00 92.94 96 ILE A N 1
ATOM 773 C CA . ILE A 1 96 ? -2.001 -4.444 -8.048 1.00 92.94 96 ILE A CA 1
ATOM 774 C C . ILE A 1 96 ? -1.658 -3.007 -7.696 1.00 92.94 96 ILE A C 1
ATOM 776 O O . ILE A 1 96 ? -2.531 -2.148 -7.737 1.00 92.94 96 ILE A O 1
ATOM 780 N N . ALA A 1 97 ? -0.393 -2.751 -7.370 1.00 92.00 97 ALA A N 1
ATOM 781 C CA . ALA A 1 97 ? 0.084 -1.425 -7.010 1.00 92.00 97 ALA A CA 1
ATOM 782 C C . ALA A 1 97 ? 1.315 -1.020 -7.810 1.00 92.00 97 ALA A C 1
ATOM 784 O O . ALA A 1 97 ? 2.217 -1.831 -8.033 1.00 92.00 97 ALA A O 1
ATOM 785 N N . ILE A 1 98 ? 1.367 0.256 -8.185 1.00 92.12 98 ILE A N 1
ATOM 786 C CA . ILE A 1 98 ? 2.585 0.902 -8.663 1.00 92.12 98 ILE A CA 1
ATOM 787 C C . ILE A 1 98 ? 3.328 1.442 -7.446 1.00 92.12 98 ILE A C 1
ATOM 789 O O . ILE A 1 98 ? 2.778 2.222 -6.665 1.00 92.12 98 ILE A O 1
ATOM 793 N N . VAL A 1 99 ? 4.585 1.041 -7.308 1.00 93.44 99 VAL A N 1
ATOM 794 C CA . VAL A 1 99 ? 5.459 1.433 -6.201 1.00 93.44 99 VAL A CA 1
ATOM 795 C C . VAL A 1 99 ? 6.688 2.158 -6.708 1.00 93.44 99 VAL A C 1
ATOM 797 O O . VAL A 1 99 ? 7.148 1.921 -7.825 1.00 93.44 99 VAL A O 1
ATOM 800 N N . GLU A 1 100 ? 7.233 3.025 -5.866 1.00 92.81 100 GLU A N 1
ATOM 801 C CA . GLU A 1 100 ? 8.433 3.799 -6.147 1.00 92.81 100 GLU A CA 1
ATOM 802 C C . GLU A 1 100 ? 9.469 3.608 -5.049 1.00 92.81 100 GLU A C 1
ATOM 804 O O . GLU A 1 100 ? 9.140 3.543 -3.865 1.00 92.81 100 GLU A O 1
ATOM 809 N N . LYS A 1 101 ? 10.738 3.573 -5.445 1.00 92.06 101 LYS A N 1
ATOM 810 C CA . LYS A 1 101 ? 11.874 3.727 -4.543 1.00 92.06 101 LYS A CA 1
ATOM 811 C C . LYS A 1 101 ? 13.033 4.364 -5.292 1.00 92.06 101 LYS A C 1
ATOM 813 O O . LYS A 1 101 ? 13.401 3.868 -6.358 1.00 92.06 101 LYS A O 1
ATOM 818 N N . ASN A 1 102 ? 13.643 5.410 -4.738 1.00 89.44 102 ASN A N 1
ATOM 819 C CA . ASN A 1 102 ? 14.772 6.116 -5.367 1.00 89.44 102 ASN A CA 1
ATOM 820 C C . ASN A 1 102 ? 14.537 6.449 -6.864 1.00 89.44 102 ASN A C 1
ATOM 822 O O . ASN A 1 102 ? 15.369 6.105 -7.709 1.00 89.44 102 ASN A O 1
ATOM 826 N N . GLU A 1 103 ? 13.385 7.043 -7.202 1.00 86.44 103 GLU A N 1
ATOM 827 C CA . GLU A 1 103 ? 12.982 7.410 -8.580 1.00 86.44 103 GLU A CA 1
ATOM 828 C C . GLU A 1 103 ? 12.885 6.226 -9.568 1.00 86.44 103 GLU A C 1
ATOM 830 O O . GLU A 1 103 ? 12.933 6.389 -10.796 1.00 86.44 103 GLU A O 1
ATOM 835 N N . ARG A 1 104 ? 12.781 5.001 -9.045 1.00 88.94 104 ARG A N 1
ATOM 836 C CA . ARG A 1 104 ? 12.566 3.781 -9.824 1.00 88.94 104 ARG A CA 1
ATOM 837 C C . ARG A 1 104 ? 11.228 3.182 -9.469 1.00 88.94 104 ARG A C 1
ATOM 839 O O . ARG A 1 104 ? 10.848 3.136 -8.302 1.00 88.94 104 ARG A O 1
ATOM 846 N N . TYR A 1 105 ? 10.564 2.671 -10.491 1.00 91.25 105 TYR A N 1
ATOM 847 C CA . TYR A 1 105 ? 9.199 2.194 -10.391 1.00 91.25 105 TYR A CA 1
ATOM 848 C C . TYR A 1 105 ? 9.150 0.674 -10.514 1.00 91.25 105 TYR A C 1
ATOM 850 O O . TYR A 1 105 ? 9.994 0.056 -11.176 1.00 91.25 105 TYR A O 1
ATOM 858 N N . GLY A 1 106 ? 8.157 0.092 -9.853 1.00 91.62 106 GLY A N 1
ATOM 859 C CA . GLY A 1 106 ? 7.826 -1.322 -9.902 1.00 91.62 106 GLY A CA 1
ATOM 860 C C . GLY A 1 106 ? 6.315 -1.524 -9.895 1.00 91.62 106 GLY A C 1
ATOM 861 O O . GLY A 1 106 ? 5.547 -0.616 -9.574 1.00 91.62 106 GLY A O 1
ATOM 862 N N . LEU A 1 107 ? 5.898 -2.730 -10.258 1.00 92.88 107 LEU A N 1
ATOM 863 C CA . LEU A 1 107 ? 4.508 -3.168 -10.208 1.00 92.88 107 LEU A CA 1
ATOM 864 C C . LEU A 1 107 ? 4.449 -4.386 -9.296 1.00 92.88 107 LEU A C 1
ATOM 866 O O . LEU A 1 107 ? 5.161 -5.359 -9.536 1.00 92.88 107 LEU A O 1
ATOM 870 N N . ILE A 1 108 ? 3.618 -4.345 -8.265 1.00 94.12 108 ILE A N 1
ATOM 871 C CA . ILE A 1 108 ? 3.523 -5.414 -7.268 1.00 94.12 108 ILE A CA 1
ATOM 872 C C . ILE A 1 108 ? 2.098 -5.936 -7.163 1.00 94.12 108 ILE A C 1
ATOM 874 O O . ILE A 1 108 ? 1.141 -5.220 -7.450 1.00 94.12 108 ILE A O 1
ATOM 878 N N . ASN A 1 109 ? 1.957 -7.172 -6.698 1.00 95.06 109 ASN A N 1
ATOM 879 C CA . ASN A 1 109 ? 0.702 -7.709 -6.200 1.00 95.06 109 ASN A CA 1
ATOM 880 C C . ASN A 1 109 ? 0.721 -7.678 -4.664 1.00 95.06 109 ASN A C 1
ATOM 882 O O . ASN A 1 109 ? 1.500 -8.398 -4.041 1.00 95.06 109 ASN A O 1
ATOM 886 N N . ILE A 1 110 ? -0.136 -6.852 -4.063 1.00 94.56 110 ILE A N 1
ATOM 887 C CA . ILE A 1 110 ? -0.241 -6.665 -2.609 1.00 94.56 110 ILE A CA 1
ATOM 888 C C . ILE A 1 110 ? -0.685 -7.962 -1.924 1.00 94.56 110 ILE A C 1
ATOM 890 O O . ILE A 1 110 ? -0.115 -8.352 -0.910 1.00 94.56 110 ILE A O 1
ATOM 894 N N . GLU A 1 111 ? -1.688 -8.644 -2.483 1.00 93.44 111 GLU A N 1
ATOM 895 C CA . GLU A 1 111 ? -2.267 -9.855 -1.889 1.00 93.44 111 GLU A CA 1
ATOM 896 C C . GLU A 1 111 ? -1.268 -11.009 -1.883 1.00 93.44 111 GLU A C 1
ATOM 898 O O . GLU A 1 111 ? -1.077 -11.667 -0.861 1.00 93.44 111 GLU A O 1
ATOM 903 N N . LYS A 1 112 ? -0.604 -11.228 -3.021 1.00 94.38 112 LYS A N 1
ATOM 904 C CA . LYS A 1 112 ? 0.378 -12.303 -3.181 1.00 94.38 112 LYS A CA 1
ATOM 905 C C . LYS A 1 112 ? 1.751 -11.960 -2.612 1.00 94.38 112 LYS A C 1
ATOM 907 O O . LYS A 1 112 ? 2.550 -12.867 -2.420 1.00 94.38 112 LYS A O 1
ATOM 912 N N . ARG A 1 113 ? 2.013 -10.681 -2.317 1.00 94.25 113 ARG A N 1
ATOM 913 C CA . ARG A 1 113 ? 3.320 -10.164 -1.872 1.00 94.25 113 ARG A CA 1
ATOM 914 C C . ARG A 1 113 ? 4.422 -10.458 -2.890 1.00 94.25 113 ARG A C 1
ATOM 916 O O . ARG A 1 113 ? 5.511 -10.913 -2.551 1.00 94.25 113 ARG A O 1
ATOM 923 N N . GLU A 1 114 ? 4.114 -10.196 -4.156 1.00 94.19 114 GLU A N 1
ATOM 924 C CA . GLU A 1 114 ? 4.978 -10.508 -5.296 1.00 94.19 114 GLU A CA 1
ATOM 925 C C . GLU A 1 114 ? 5.306 -9.252 -6.105 1.00 94.19 114 GLU A C 1
ATOM 927 O O . GLU A 1 114 ? 4.461 -8.377 -6.294 1.00 94.19 114 GLU A O 1
ATOM 932 N N . GLU A 1 115 ? 6.533 -9.177 -6.620 1.00 91.94 115 GLU A N 1
ATOM 933 C CA . GLU A 1 115 ? 6.930 -8.195 -7.631 1.00 91.94 115 GLU A CA 1
ATOM 934 C C . GLU A 1 115 ? 6.557 -8.743 -9.020 1.00 91.94 115 GLU A C 1
ATOM 936 O O . GLU A 1 115 ? 7.077 -9.772 -9.444 1.00 91.94 115 GLU A O 1
ATOM 941 N N . ILE A 1 116 ? 5.654 -8.066 -9.733 1.00 91.38 116 ILE A N 1
ATOM 942 C CA . ILE A 1 116 ? 5.307 -8.377 -11.132 1.00 91.38 116 ILE A CA 1
ATOM 943 C C . ILE A 1 116 ? 6.333 -7.735 -12.062 1.00 91.38 116 ILE A C 1
ATOM 945 O O . ILE A 1 116 ? 6.868 -8.379 -12.962 1.00 91.38 116 ILE A O 1
ATOM 949 N N . ILE A 1 117 ? 6.618 -6.454 -11.823 1.00 88.94 117 ILE A N 1
ATOM 950 C CA . ILE A 1 117 ? 7.727 -5.731 -12.436 1.00 88.94 117 ILE A CA 1
ATOM 951 C C . ILE A 1 117 ? 8.650 -5.321 -11.290 1.00 88.94 117 ILE A C 1
ATOM 953 O O . ILE A 1 117 ? 8.226 -4.524 -10.446 1.00 88.94 117 ILE A O 1
ATOM 957 N N . PRO A 1 118 ? 9.885 -5.847 -11.239 1.00 86.06 118 PRO A N 1
ATOM 958 C CA . PRO A 1 118 ? 10.806 -5.542 -10.161 1.00 86.06 118 PRO A CA 1
ATOM 959 C C . PRO A 1 118 ? 11.200 -4.071 -10.186 1.00 86.06 118 PRO A C 1
ATOM 961 O O . PRO A 1 118 ? 11.258 -3.426 -11.240 1.00 86.06 118 PRO A O 1
ATOM 964 N N . LEU A 1 119 ? 11.530 -3.564 -9.005 1.00 84.44 119 LEU A N 1
ATOM 965 C CA . LEU A 1 119 ? 11.969 -2.192 -8.852 1.00 84.44 119 LEU A CA 1
ATOM 966 C C . LEU A 1 119 ? 13.328 -1.977 -9.528 1.00 84.44 119 LEU A C 1
ATOM 968 O O . LEU A 1 119 ? 14.351 -2.524 -9.119 1.00 84.44 119 LEU A O 1
ATOM 972 N N . GLY A 1 120 ? 13.350 -1.173 -10.586 1.00 76.81 120 GLY A N 1
ATOM 973 C CA . GLY A 1 120 ? 14.574 -1.010 -11.373 1.00 76.81 120 GLY A CA 1
ATOM 974 C C . GLY A 1 120 ? 14.464 -0.062 -12.552 1.00 76.81 120 GLY A C 1
ATOM 975 O O . GLY A 1 120 ? 15.486 0.390 -13.065 1.00 76.81 120 GLY A O 1
ATOM 976 N N . ILE A 1 121 ? 13.246 0.282 -12.952 1.00 75.75 121 ILE A N 1
ATOM 977 C CA . ILE A 1 121 ? 12.991 0.959 -14.213 1.00 75.75 121 ILE A CA 1
ATOM 978 C C . ILE A 1 121 ? 12.758 2.448 -13.960 1.00 75.75 121 ILE A C 1
ATOM 980 O O . ILE A 1 121 ? 12.009 2.821 -13.057 1.00 75.75 121 ILE A O 1
ATOM 984 N N . LYS A 1 122 ? 13.412 3.310 -14.746 1.00 79.12 122 LYS A N 1
ATOM 985 C CA . LYS A 1 122 ? 13.174 4.761 -14.692 1.00 79.12 122 LYS A CA 1
ATOM 986 C C . LYS A 1 122 ? 11.813 5.097 -15.305 1.00 79.12 122 LYS A C 1
ATOM 988 O O . LYS A 1 122 ? 11.364 4.411 -16.219 1.00 79.12 122 LYS A O 1
ATOM 993 N N . GLY A 1 123 ? 11.195 6.191 -14.854 1.00 72.19 123 GLY A N 1
ATOM 994 C CA . GLY A 1 123 ? 9.789 6.519 -15.142 1.00 72.19 123 GLY A CA 1
ATOM 995 C C . GLY A 1 123 ? 9.341 6.344 -16.596 1.00 72.19 123 GLY A C 1
ATOM 996 O O . GLY A 1 123 ? 8.313 5.723 -16.842 1.00 72.19 123 GLY A O 1
ATOM 997 N N . LYS A 1 124 ? 10.127 6.801 -17.580 1.00 75.31 124 LYS A N 1
ATOM 998 C CA . LYS A 1 124 ? 9.762 6.662 -19.001 1.00 75.31 124 LYS A CA 1
ATOM 999 C C . LYS A 1 124 ? 9.694 5.200 -19.469 1.00 75.31 124 LYS A C 1
ATOM 1001 O O . LYS A 1 124 ? 8.716 4.808 -20.092 1.00 75.31 124 LYS A O 1
ATOM 1006 N N . GLU A 1 125 ? 10.713 4.409 -19.154 1.00 76.19 125 GLU A N 1
ATOM 1007 C CA . GLU A 1 125 ? 10.797 2.995 -19.546 1.00 76.19 125 GLU A CA 1
ATOM 1008 C C . GLU A 1 125 ? 9.749 2.152 -18.795 1.00 76.19 125 GLU A C 1
ATOM 1010 O O . GLU A 1 125 ? 9.214 1.182 -19.326 1.00 76.19 125 GLU A O 1
ATOM 1015 N N . PHE A 1 126 ? 9.382 2.556 -17.574 1.00 80.06 126 PHE A N 1
ATOM 1016 C CA . PHE A 1 126 ? 8.344 1.876 -16.801 1.00 80.06 126 PHE A CA 1
ATOM 1017 C C . PHE A 1 126 ? 6.969 2.029 -17.458 1.00 80.06 126 PHE A C 1
ATOM 1019 O O . PHE A 1 126 ? 6.247 1.047 -17.620 1.00 80.06 126 PHE A O 1
ATOM 1026 N N . LEU A 1 127 ? 6.639 3.244 -17.907 1.00 75.06 127 LEU A N 1
ATOM 1027 C CA . LEU A 1 127 ? 5.400 3.521 -18.637 1.00 75.06 127 LEU A CA 1
ATOM 1028 C C . LEU A 1 127 ? 5.313 2.749 -19.960 1.00 75.06 127 LEU A C 1
ATOM 1030 O O . LEU A 1 127 ? 4.217 2.371 -20.368 1.00 75.06 127 LEU A O 1
ATOM 1034 N N . GLU A 1 128 ? 6.442 2.519 -20.633 1.00 78.62 128 GLU A N 1
ATOM 1035 C CA . GLU A 1 128 ? 6.500 1.689 -21.841 1.00 78.62 128 GLU A CA 1
ATOM 1036 C C . GLU A 1 128 ? 6.193 0.226 -21.509 1.00 78.62 128 GLU A C 1
ATOM 1038 O O . GLU A 1 128 ? 5.277 -0.341 -22.103 1.00 78.62 128 GLU 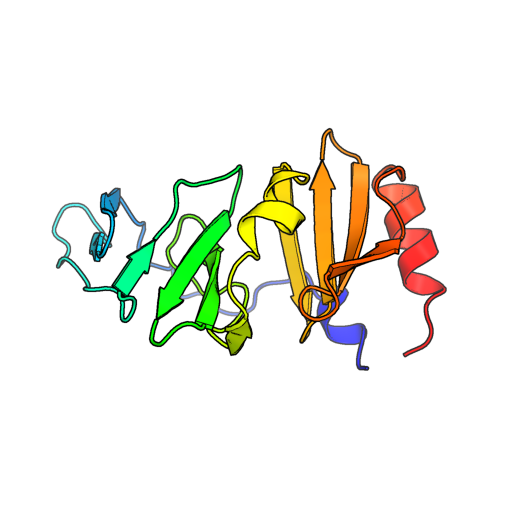A O 1
ATOM 1043 N N . LYS A 1 129 ? 6.844 -0.348 -20.488 1.00 77.31 129 LYS A N 1
ATOM 1044 C CA . LYS A 1 129 ? 6.562 -1.727 -20.063 1.00 77.31 129 LYS A CA 1
ATOM 1045 C C . LYS A 1 129 ? 5.122 -1.932 -19.620 1.00 77.31 129 LYS A C 1
ATOM 1047 O O . LYS A 1 129 ? 4.536 -2.946 -19.973 1.00 77.31 129 LYS A O 1
ATOM 1052 N N . LEU A 1 130 ? 4.530 -0.987 -18.887 1.00 76.38 130 LEU A N 1
ATOM 1053 C CA . LEU A 1 130 ? 3.131 -1.093 -18.456 1.00 76.38 130 LEU A CA 1
ATOM 1054 C C . LEU A 1 130 ? 2.153 -1.243 -19.631 1.00 76.38 130 LEU A C 1
ATOM 1056 O O . LEU A 1 130 ? 1.135 -1.911 -19.481 1.00 76.38 130 LEU A O 1
ATOM 1060 N N . ARG A 1 131 ? 2.459 -0.662 -20.799 1.00 76.88 131 ARG A N 1
ATOM 1061 C CA . ARG A 1 131 ? 1.622 -0.781 -22.007 1.00 76.88 131 ARG A CA 1
ATOM 1062 C C . ARG A 1 131 ? 1.695 -2.160 -22.661 1.00 76.88 131 ARG A C 1
ATOM 1064 O O . ARG A 1 131 ? 0.805 -2.498 -23.434 1.00 76.88 131 ARG A O 1
ATOM 1071 N N . GLU A 1 132 ? 2.741 -2.931 -22.380 1.00 76.19 132 GLU A N 1
ATOM 1072 C CA . GLU A 1 132 ? 2.927 -4.285 -22.911 1.00 76.19 132 GLU A CA 1
ATOM 1073 C C . GLU A 1 132 ? 2.168 -5.344 -22.095 1.00 76.19 132 GLU A C 1
ATOM 1075 O O . GLU A 1 132 ? 1.978 -6.461 -22.577 1.00 76.19 132 GLU A O 1
ATOM 1080 N N . PHE A 1 133 ? 1.698 -5.009 -20.885 1.00 64.81 133 PHE A N 1
ATOM 1081 C CA . PHE A 1 133 ? 0.876 -5.916 -20.084 1.00 64.81 133 PHE A CA 1
ATOM 1082 C C . PHE A 1 133 ? -0.558 -5.951 -20.634 1.00 64.81 133 PHE A C 1
ATOM 1084 O O . PHE A 1 133 ? -1.234 -4.919 -20.649 1.00 64.81 133 PHE A O 1
ATOM 1091 N N . PRO A 1 134 ? -1.041 -7.116 -21.102 1.00 54.62 134 PRO A N 1
ATOM 1092 C CA . PRO A 1 134 ? -2.379 -7.227 -21.667 1.00 54.62 134 PRO A CA 1
ATOM 1093 C C . PRO A 1 134 ? -3.462 -6.980 -20.603 1.00 54.62 134 PRO A C 1
ATOM 1095 O O . PRO A 1 134 ? -3.320 -7.400 -19.453 1.00 54.62 134 PRO A O 1
ATOM 1098 N N . ASN A 1 135 ? -4.542 -6.303 -21.019 1.00 49.66 135 ASN A N 1
ATOM 1099 C CA . ASN A 1 135 ? -5.776 -6.097 -20.241 1.00 49.66 135 ASN A CA 1
ATOM 1100 C C . ASN A 1 135 ? -6.438 -7.419 -19.825 1.00 49.66 135 ASN A C 1
ATOM 1102 O O . ASN A 1 135 ? -6.505 -8.338 -20.667 1.00 49.66 135 ASN A O 1
#

Sequence (135 aa):
MNMSRLTNFNNKEGNKMPEIIQITKLAIRLDETGELKELPYEYVYEFHGNFTIVGKNECEGIINSKGIEIAPVKYPKGLWDFLSRYDNIIEVDGNIAIVEKNERYGLINIEKREEIIPLGIKGKEFLEKLREFPN

pLDDT: mean 77.17, std 18.65, range [29.03, 95.12]

Foldseek 3Di:
DCCVVVVPPDDDDPDPQFDFPDDDQFWTARHPPGDTDGHPFPGWDDDQAFKTWTEDPQFIFMAGPRRHGQGDRDAHPDLCVLPSVFRDWDHDDHQWTWTHDPQWIWIAGSRVSGTPGDTDHHPVVVVVVSVVDDD

Radius of gyration: 15.92 Å; chains: 1; bounding box: 29×37×39 Å